Protein AF-A0A2P8K708-F1 (afdb_monomer_lite)

pLDDT: mean 80.48, std 19.43, range [39.84, 97.81]

Sequence (116 aa):
MQPTKPRRRNRMRGKHAPENQLKAPRPARTRAKRPVPRAPSPYQGTPMEQLRQWFGSKGWKPYAFQEEAWAAYARGDSGLIHVPTGAGKTYAAYIGPLANAAQRNEKGLQVLYLTP

Foldseek 3Di:
DDDDDDDDDDDDDDDPDPPPPPPDPDPDPDPPPDPDPDDDQPFDDDLLRSLQVVLVVVVHGDDPLLSVLLVCVVVVHDDDDDDDPPNPVVSSPPVSQVSVCVVVPDDDDRDDDDDD

Radius of gyration: 33.26 Å; chains: 1; bounding box: 70×44×91 Å

Secondary structure (DSSP, 8-state):
-----------------------PPPPP---PPPPPPPPPPSS-SSHHHHHHHHHHHTT----HHHHHHHHHHHHT--------TTS-HHHHHHHHHHHHHHHH---S--------

Structure (mmCIF, N/CA/C/O backbone):
data_AF-A0A2P8K708-F1
#
_entry.id   AF-A0A2P8K708-F1
#
loop_
_atom_site.group_PDB
_atom_site.id
_atom_site.type_symbol
_atom_site.label_atom_id
_atom_site.label_alt_id
_atom_site.label_comp_id
_atom_site.label_asym_id
_atom_site.l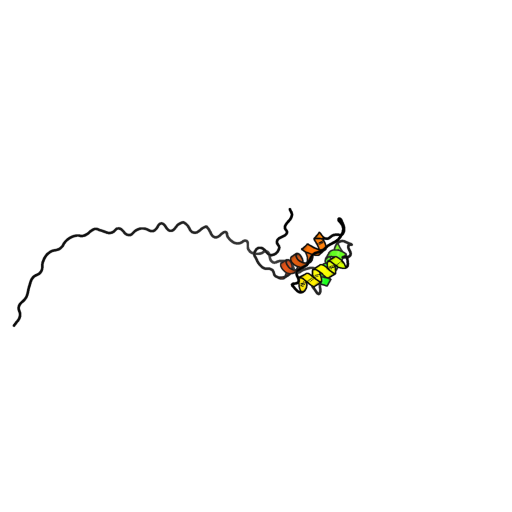abel_entity_id
_atom_site.label_seq_id
_atom_site.pdbx_PDB_ins_code
_atom_site.Cartn_x
_atom_site.Cartn_y
_atom_site.Cartn_z
_atom_site.occupancy
_atom_site.B_iso_or_equiv
_atom_site.auth_seq_id
_atom_site.auth_comp_id
_atom_site.auth_asym_id
_atom_site.auth_atom_id
_atom_site.pdbx_PDB_model_num
ATOM 1 N N . MET A 1 1 ? -58.233 -29.141 77.169 1.00 39.84 1 MET A N 1
ATOM 2 C CA . MET A 1 1 ? -57.104 -29.333 78.108 1.00 39.84 1 MET A CA 1
ATOM 3 C C . MET A 1 1 ? -55.812 -28.919 77.419 1.00 39.84 1 MET A C 1
ATOM 5 O O . MET A 1 1 ? -55.493 -29.490 76.389 1.00 39.84 1 MET A O 1
ATOM 9 N N . GLN A 1 2 ? -55.124 -27.897 77.937 1.00 49.78 2 GLN A N 1
ATOM 10 C CA . GLN A 1 2 ? -53.723 -27.599 77.592 1.00 49.78 2 GLN A CA 1
ATOM 11 C C . GLN A 1 2 ? -52.793 -28.410 78.512 1.00 49.78 2 GLN A C 1
ATOM 13 O O . GLN A 1 2 ? -53.236 -28.850 79.575 1.00 49.78 2 GLN A O 1
ATOM 18 N N . PRO A 1 3 ? -51.499 -28.514 78.178 1.00 51.19 3 PRO A N 1
ATOM 19 C CA . PRO A 1 3 ? -50.553 -27.774 79.010 1.00 51.19 3 PRO A CA 1
ATOM 20 C C . PRO A 1 3 ? -49.513 -26.976 78.209 1.00 51.19 3 PRO A C 1
ATOM 22 O O . PRO A 1 3 ? -49.169 -27.281 77.073 1.00 51.19 3 PRO A O 1
ATOM 25 N N . THR A 1 4 ? -49.039 -25.90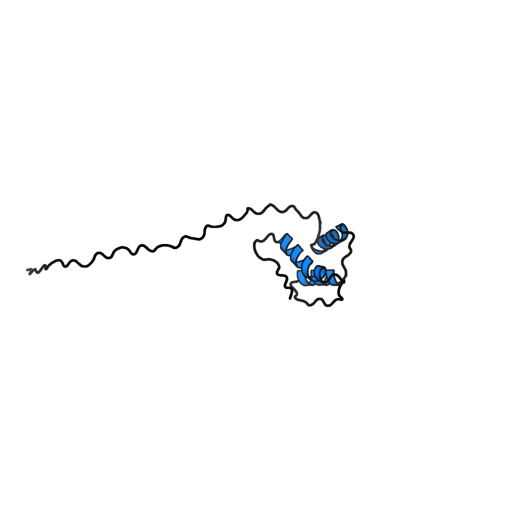9 78.850 1.00 50.19 4 THR A N 1
ATOM 26 C CA . THR A 1 4 ? -48.111 -24.890 78.347 1.00 50.19 4 THR A CA 1
ATOM 27 C C . THR A 1 4 ? -46.702 -25.050 78.939 1.00 50.19 4 THR A C 1
ATOM 29 O O . THR A 1 4 ? -46.551 -25.663 79.993 1.00 50.19 4 THR A O 1
ATOM 32 N N . LYS A 1 5 ? -45.742 -24.326 78.320 1.00 41.97 5 LYS A N 1
ATOM 33 C CA . LYS A 1 5 ? -44.416 -23.838 78.804 1.00 41.97 5 LYS A CA 1
ATOM 34 C C . LYS A 1 5 ? -43.190 -24.744 78.538 1.00 41.97 5 LYS A C 1
ATOM 36 O O . LYS A 1 5 ? -43.359 -25.951 78.473 1.00 41.97 5 LYS A O 1
ATOM 41 N N . PRO A 1 6 ? -41.952 -24.188 78.406 1.00 51.59 6 PRO A N 1
ATOM 42 C CA . PRO A 1 6 ? -41.501 -22.872 78.885 1.00 51.59 6 PRO A CA 1
ATOM 43 C C . PRO A 1 6 ? -40.765 -21.956 77.883 1.00 51.59 6 PRO A C 1
ATOM 45 O O . PRO A 1 6 ? -40.135 -22.364 76.916 1.00 51.59 6 PRO A O 1
ATOM 48 N N . ARG A 1 7 ? -40.794 -20.663 78.223 1.00 53.44 7 ARG A N 1
ATOM 49 C CA . ARG A 1 7 ? -40.010 -19.555 77.662 1.00 53.44 7 ARG A CA 1
ATOM 50 C C . ARG A 1 7 ? -38.645 -19.512 78.369 1.00 53.44 7 ARG A C 1
ATOM 52 O O . ARG A 1 7 ? -38.619 -19.398 79.594 1.00 53.44 7 ARG A O 1
ATOM 59 N N . ARG A 1 8 ? -37.516 -19.531 77.645 1.00 48.81 8 ARG A N 1
ATOM 60 C CA . ARG A 1 8 ? -36.190 -19.195 78.210 1.00 48.81 8 ARG A CA 1
ATOM 61 C C . ARG A 1 8 ? -35.341 -18.318 77.278 1.00 48.81 8 ARG A C 1
ATOM 63 O O . ARG A 1 8 ? -34.961 -18.721 76.192 1.00 48.81 8 ARG A O 1
ATOM 70 N N . ARG A 1 9 ? -35.064 -17.123 77.814 1.00 47.59 9 ARG A N 1
ATOM 71 C CA . ARG A 1 9 ? -33.870 -16.258 77.737 1.00 47.59 9 ARG A CA 1
ATOM 72 C C . ARG A 1 9 ? -33.087 -16.107 76.423 1.00 47.59 9 ARG A C 1
ATOM 74 O O . ARG A 1 9 ? -32.310 -16.958 76.017 1.00 47.59 9 ARG A O 1
ATOM 81 N N . ASN A 1 10 ? -33.189 -14.873 75.936 1.00 41.47 10 ASN A N 1
ATOM 82 C CA . ASN A 1 10 ? -32.166 -14.015 75.339 1.00 41.47 10 ASN A CA 1
ATOM 83 C C . ASN A 1 10 ? -30.702 -14.493 75.488 1.00 41.47 10 ASN A C 1
ATOM 85 O O . ASN A 1 10 ? -30.202 -14.626 76.608 1.00 41.47 10 ASN A O 1
ATOM 89 N N . ARG A 1 11 ? -29.985 -14.618 74.364 1.00 47.78 11 ARG A N 1
ATOM 90 C CA . ARG A 1 11 ? -28.518 -14.566 74.319 1.00 47.78 11 ARG A CA 1
ATOM 91 C C . ARG A 1 11 ? -28.107 -13.667 73.157 1.00 47.78 11 ARG A C 1
ATOM 93 O O . ARG A 1 11 ? -28.257 -14.025 71.995 1.00 47.78 11 ARG A O 1
ATOM 100 N N . MET A 1 12 ? -27.619 -12.483 73.515 1.00 44.66 12 MET A N 1
ATOM 101 C CA . MET A 1 12 ? -26.941 -11.552 72.621 1.00 44.66 12 MET A CA 1
ATOM 102 C C . MET A 1 12 ? -25.870 -12.294 71.819 1.00 44.66 12 MET A C 1
ATOM 104 O O . MET A 1 12 ? -24.979 -12.912 72.406 1.00 44.66 12 MET A O 1
ATOM 108 N N . ARG A 1 13 ? -25.941 -12.222 70.489 1.00 47.38 13 ARG A N 1
ATOM 109 C CA . ARG A 1 13 ? -24.851 -12.628 69.603 1.00 47.38 13 ARG A CA 1
ATOM 110 C C . ARG A 1 13 ? -24.574 -11.486 68.634 1.00 47.38 13 ARG A C 1
ATOM 112 O O . ARG A 1 13 ? -25.481 -11.010 67.967 1.00 47.38 13 ARG A O 1
ATOM 119 N N . GLY A 1 14 ? -23.321 -11.041 68.693 1.00 43.28 14 GLY A N 1
ATOM 120 C CA . GLY A 1 14 ? -22.587 -10.127 67.820 1.00 43.28 14 GLY A CA 1
ATOM 121 C C . GLY A 1 14 ? -23.359 -9.343 66.765 1.00 43.28 14 GLY A C 1
ATOM 122 O O . GLY A 1 14 ? -23.876 -9.901 65.804 1.00 43.28 14 GLY A O 1
ATOM 123 N N . LYS A 1 15 ? -23.280 -8.018 66.893 1.00 48.59 15 LYS A N 1
ATOM 124 C CA . LYS A 1 15 ? -23.382 -7.073 65.782 1.00 48.59 15 LYS A CA 1
ATOM 125 C C . LYS A 1 15 ? -22.387 -7.500 64.689 1.00 48.59 15 LYS A C 1
ATOM 127 O O . LYS A 1 15 ? -21.199 -7.217 64.810 1.00 48.59 15 LYS A O 1
ATOM 132 N N . HIS A 1 16 ? -22.848 -8.189 63.649 1.00 41.62 16 HIS A N 1
ATOM 133 C CA . HIS A 1 16 ? -22.097 -8.258 62.401 1.00 41.62 16 HIS A CA 1
ATOM 134 C C . HIS A 1 16 ? -22.269 -6.906 61.709 1.00 41.62 16 HIS A C 1
ATOM 136 O O . HIS A 1 16 ? -23.360 -6.551 61.266 1.00 41.62 16 HIS A O 1
ATOM 142 N N . ALA A 1 17 ? -21.197 -6.115 61.730 1.00 51.06 17 ALA A N 1
ATOM 143 C CA . ALA A 1 17 ? -21.086 -4.881 60.970 1.00 51.06 17 ALA A CA 1
ATOM 144 C C . ALA A 1 17 ? -21.302 -5.179 59.475 1.00 51.06 17 ALA A C 1
ATOM 146 O O . ALA A 1 17 ? -20.828 -6.216 59.005 1.00 51.06 17 ALA A O 1
ATOM 147 N N . PRO A 1 18 ? -21.989 -4.311 58.714 1.00 48.03 18 PRO A N 1
ATOM 148 C CA . PRO A 1 18 ? -22.030 -4.462 57.272 1.00 48.03 18 PRO A CA 1
ATOM 149 C C . PRO A 1 18 ? -20.620 -4.213 56.733 1.00 48.03 18 PRO A C 1
ATOM 151 O O . PRO A 1 18 ? -20.050 -3.133 56.894 1.00 48.03 18 PRO A O 1
ATOM 154 N N . GLU A 1 19 ? -20.059 -5.251 56.127 1.00 50.09 19 GLU A N 1
ATOM 155 C CA . GLU A 1 19 ? -18.844 -5.216 55.330 1.00 50.09 19 GLU A CA 1
ATOM 156 C C . GLU A 1 19 ? -19.059 -4.222 54.184 1.00 50.09 19 GLU A C 1
ATOM 158 O O . GLU A 1 19 ? -19.688 -4.514 53.165 1.00 50.09 19 GLU A O 1
ATOM 163 N N . ASN A 1 20 ? -18.616 -2.985 54.405 1.00 46.56 20 ASN A N 1
ATOM 164 C CA . ASN A 1 20 ? -18.675 -1.922 53.421 1.00 46.56 20 ASN A CA 1
ATOM 165 C C . ASN A 1 20 ? -17.644 -2.251 52.337 1.00 46.56 20 ASN A C 1
ATOM 167 O O . ASN A 1 20 ? -16.480 -1.862 52.431 1.00 46.56 20 ASN A O 1
ATOM 171 N N . GLN A 1 21 ? -18.070 -3.034 51.343 1.00 54.91 21 GLN A N 1
ATOM 172 C CA . GLN A 1 21 ? -17.330 -3.279 50.112 1.00 54.91 21 GLN A CA 1
ATOM 173 C C . GLN A 1 21 ? -16.924 -1.928 49.520 1.00 54.91 21 GLN A C 1
ATOM 175 O O . GLN A 1 21 ? -17.730 -1.235 48.894 1.00 54.91 21 GLN A O 1
ATOM 180 N N . LEU A 1 22 ? -15.656 -1.564 49.707 1.00 57.19 22 LEU A N 1
ATOM 181 C CA . LEU A 1 22 ? -14.984 -0.528 48.942 1.00 57.19 22 LEU A CA 1
ATOM 182 C C . LEU A 1 22 ? -15.038 -0.946 47.470 1.00 57.19 22 LEU A C 1
ATOM 184 O O . LEU A 1 22 ? -14.179 -1.671 46.972 1.00 57.19 22 LEU A O 1
ATOM 188 N N . LYS A 1 23 ? -16.086 -0.513 46.764 1.00 59.16 23 LYS A N 1
ATOM 189 C CA . LYS A 1 23 ? -16.119 -0.563 45.307 1.00 59.16 23 LYS A CA 1
ATOM 190 C C . LYS A 1 23 ? -14.954 0.288 44.827 1.00 59.16 23 LYS A C 1
ATOM 192 O O . LYS A 1 23 ? -14.973 1.506 44.997 1.00 59.16 23 LYS A O 1
ATOM 197 N N . ALA A 1 24 ? -13.947 -0.367 44.254 1.00 58.94 24 ALA A N 1
ATOM 198 C CA . ALA A 1 24 ? -12.860 0.306 43.563 1.00 58.94 24 ALA A CA 1
ATOM 199 C C . ALA A 1 24 ? -13.449 1.381 42.627 1.00 58.94 24 ALA A C 1
ATOM 201 O O . ALA A 1 24 ? -14.466 1.115 41.966 1.00 58.94 24 ALA A O 1
ATOM 202 N N . PRO A 1 25 ? -12.875 2.596 42.582 1.00 56.72 25 PRO A N 1
ATOM 203 C CA . PRO A 1 25 ? -13.389 3.651 41.727 1.00 56.72 25 PRO A CA 1
ATOM 204 C C . PRO A 1 25 ? -13.403 3.145 40.284 1.00 56.72 25 PRO A C 1
ATOM 206 O O . PRO A 1 25 ? -12.375 2.744 39.737 1.00 56.72 25 PRO A O 1
ATOM 209 N N . ARG A 1 26 ? -14.595 3.123 39.673 1.00 58.81 26 ARG A N 1
ATOM 210 C CA . ARG A 1 26 ? -14.743 2.846 38.240 1.00 58.81 26 ARG A CA 1
ATOM 211 C C . ARG A 1 26 ? -13.807 3.801 37.493 1.00 58.81 26 ARG A C 1
ATOM 213 O O . ARG A 1 26 ? -13.891 5.003 37.761 1.00 58.81 26 ARG A O 1
ATOM 220 N N . PRO A 1 27 ? -12.950 3.319 36.574 1.00 59.50 27 PRO A N 1
ATOM 221 C CA . PRO A 1 27 ? -12.085 4.211 35.821 1.00 59.50 27 PRO A CA 1
ATOM 222 C C . PRO A 1 27 ? -12.961 5.252 35.129 1.00 59.50 27 PRO A C 1
ATOM 224 O O . PRO A 1 27 ? -13.976 4.914 34.510 1.00 59.50 27 PRO A O 1
ATOM 227 N N . ALA A 1 28 ? -12.602 6.523 35.306 1.00 60.38 28 ALA A N 1
ATOM 228 C CA . ALA A 1 28 ? -13.301 7.638 34.698 1.00 60.38 28 ALA A CA 1
ATOM 229 C C . ALA A 1 28 ? -13.418 7.364 33.197 1.00 60.38 28 ALA A C 1
ATOM 231 O O . ALA A 1 28 ? -12.416 7.235 32.493 1.00 60.38 28 ALA A O 1
ATOM 232 N N . ARG A 1 29 ? -14.658 7.220 32.720 1.00 63.12 29 ARG A N 1
ATOM 233 C CA . ARG A 1 29 ? -14.970 7.001 31.309 1.00 63.12 29 ARG A CA 1
ATOM 234 C C . ARG A 1 29 ? -14.392 8.195 30.553 1.00 63.12 29 ARG A C 1
ATOM 236 O O . ARG A 1 29 ? -14.947 9.291 30.622 1.00 63.12 29 ARG A O 1
ATOM 243 N N . THR A 1 30 ? -13.254 8.009 29.889 1.00 63.50 30 THR A N 1
ATOM 244 C CA . THR A 1 30 ? -12.636 9.057 29.080 1.00 63.50 30 THR A CA 1
ATOM 245 C C . THR A 1 30 ? -13.693 9.485 28.075 1.00 63.50 30 THR A C 1
ATOM 247 O O . THR A 1 30 ? -14.224 8.652 27.338 1.00 63.50 30 THR A O 1
ATOM 250 N N . ARG A 1 31 ? -14.089 10.759 28.109 1.00 63.59 31 ARG A N 1
ATOM 251 C CA . ARG A 1 31 ? -15.106 11.308 27.212 1.00 63.59 31 ARG A CA 1
ATOM 252 C C . ARG A 1 31 ? -14.629 11.047 25.785 1.00 63.59 31 ARG A C 1
ATOM 254 O O . ARG A 1 31 ? -13.695 11.700 25.326 1.00 63.59 31 ARG A O 1
ATOM 261 N N . ALA A 1 32 ? -15.214 10.047 25.122 1.00 64.88 32 ALA A N 1
ATOM 262 C CA . ALA A 1 32 ? -14.851 9.691 23.760 1.00 64.88 32 ALA A CA 1
ATOM 263 C C . ALA A 1 32 ? -14.962 10.962 22.915 1.00 64.88 32 ALA A C 1
ATOM 265 O O . ALA A 1 32 ? -16.033 11.576 22.872 1.00 64.88 32 ALA A O 1
ATOM 266 N N . LYS A 1 33 ? -13.850 11.396 22.305 1.00 65.06 33 LYS A N 1
ATOM 267 C CA . LYS A 1 33 ? -13.865 12.539 21.389 1.00 65.06 33 LYS A CA 1
ATOM 268 C C . LYS A 1 33 ? -14.975 12.286 20.369 1.00 65.06 33 LYS A C 1
ATOM 270 O O . LYS A 1 33 ? -15.044 11.205 19.780 1.00 65.06 33 LYS A O 1
ATOM 275 N N . ARG A 1 34 ? -15.890 13.250 20.233 1.00 58.03 34 ARG A N 1
ATOM 276 C CA . ARG A 1 34 ? -16.985 13.173 19.262 1.00 58.03 34 ARG A CA 1
ATOM 277 C C . ARG A 1 34 ? -16.323 12.998 17.889 1.00 58.03 34 ARG A C 1
ATOM 279 O O . ARG A 1 34 ? -15.432 13.794 17.590 1.00 58.03 34 ARG A O 1
ATOM 286 N N . PRO A 1 35 ? -16.649 11.945 17.118 1.00 64.38 35 PRO A N 1
ATOM 287 C CA . PRO A 1 35 ? -16.007 11.738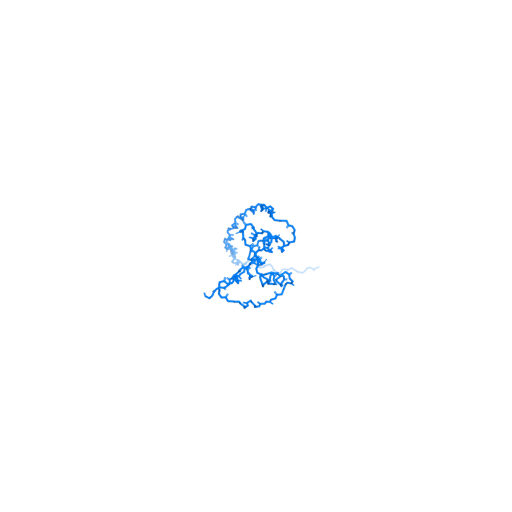 15.830 1.00 64.38 35 PRO A CA 1
ATOM 288 C C . PRO A 1 35 ? -16.255 12.984 14.984 1.00 64.38 35 PRO A C 1
ATOM 290 O O . PRO A 1 35 ? -17.395 13.438 14.868 1.00 64.38 35 PRO A O 1
ATOM 293 N N . VAL A 1 36 ? -15.175 13.585 14.484 1.00 62.69 36 VAL A N 1
ATOM 294 C CA . VAL A 1 36 ? -15.281 14.684 13.525 1.00 62.69 36 VAL A CA 1
ATOM 295 C C . VAL A 1 36 ? -15.978 14.094 12.298 1.00 62.69 36 VAL A C 1
ATOM 297 O O . VAL A 1 36 ? -15.512 13.057 11.818 1.00 62.69 36 VAL A O 1
ATOM 300 N N . PRO A 1 37 ? -17.094 14.675 11.820 1.00 65.62 37 PRO A N 1
ATOM 301 C CA . PRO A 1 37 ? -17.725 14.220 10.591 1.00 65.62 37 PRO A CA 1
ATOM 302 C C . PRO A 1 37 ? -16.673 14.216 9.485 1.00 65.62 37 PRO A C 1
ATOM 304 O O . PRO A 1 37 ? -16.071 15.252 9.196 1.00 65.62 37 PRO A O 1
ATOM 307 N N . ARG A 1 38 ? -16.384 13.040 8.923 1.00 70.12 38 ARG A N 1
ATOM 308 C CA . ARG A 1 38 ? -15.420 12.939 7.831 1.00 70.12 38 ARG A CA 1
ATOM 309 C C . ARG A 1 38 ? -16.075 13.534 6.591 1.00 70.12 38 ARG A C 1
ATOM 311 O O . ARG A 1 38 ? -17.189 13.147 6.247 1.00 70.12 38 ARG A O 1
ATOM 318 N N . ALA A 1 39 ? -15.400 14.492 5.961 1.00 74.56 39 ALA A N 1
ATOM 319 C CA . ALA A 1 39 ? -15.841 15.025 4.682 1.00 74.56 39 ALA A CA 1
ATOM 320 C C . ALA A 1 39 ? -15.936 13.881 3.653 1.00 74.56 39 ALA A C 1
ATOM 322 O O . ALA A 1 39 ? -15.150 12.928 3.741 1.00 74.56 39 ALA A O 1
ATOM 323 N N . PRO A 1 40 ? -16.883 13.951 2.702 1.00 79.44 40 PRO A N 1
ATOM 324 C CA . PRO A 1 40 ? -16.956 12.973 1.626 1.00 79.44 40 PRO A CA 1
ATOM 325 C C . PRO A 1 40 ? -15.629 12.925 0.863 1.00 79.44 40 PRO A C 1
ATOM 327 O O . PRO A 1 40 ? -14.932 13.936 0.739 1.00 79.44 40 PRO A O 1
ATOM 330 N N . SER A 1 41 ? -15.275 11.739 0.362 1.00 84.75 41 SER A N 1
ATOM 331 C CA . SER A 1 41 ? -14.122 11.601 -0.527 1.00 84.75 41 SER A CA 1
ATOM 332 C C . SER A 1 41 ? -14.311 12.530 -1.733 1.00 84.75 41 SER A C 1
ATOM 334 O O . SER A 1 41 ? -15.390 12.515 -2.329 1.00 84.75 41 SER A O 1
ATOM 336 N N . PRO A 1 42 ? -13.296 13.322 -2.125 1.00 90.44 42 PRO A N 1
ATOM 337 C CA . PRO A 1 42 ? -13.368 14.110 -3.353 1.00 90.44 42 PRO A CA 1
ATOM 338 C C . PRO A 1 42 ? -13.305 13.226 -4.610 1.00 90.44 42 PRO A C 1
ATOM 340 O O . PRO A 1 42 ? -13.561 13.708 -5.709 1.00 90.44 42 PRO A O 1
ATOM 343 N N . TYR A 1 43 ? -12.958 11.944 -4.454 1.00 92.94 43 TYR A N 1
ATOM 344 C CA . TYR A 1 43 ? -12.852 10.971 -5.534 1.00 92.94 43 TYR A CA 1
ATOM 345 C C . TYR A 1 43 ? -14.142 10.167 -5.672 1.00 92.94 43 TYR A C 1
ATOM 347 O O . TYR A 1 43 ? -14.717 9.731 -4.673 1.00 92.94 43 TYR A O 1
ATOM 355 N N . GLN A 1 44 ? -14.560 9.940 -6.914 1.00 90.81 44 GLN A N 1
ATOM 356 C CA . GLN A 1 44 ? -15.844 9.318 -7.252 1.00 90.81 44 GLN A CA 1
ATOM 357 C C . GLN A 1 44 ? -15.668 7.890 -7.786 1.00 90.81 44 GLN A C 1
ATOM 359 O O . GLN A 1 44 ? -14.583 7.518 -8.226 1.00 90.81 44 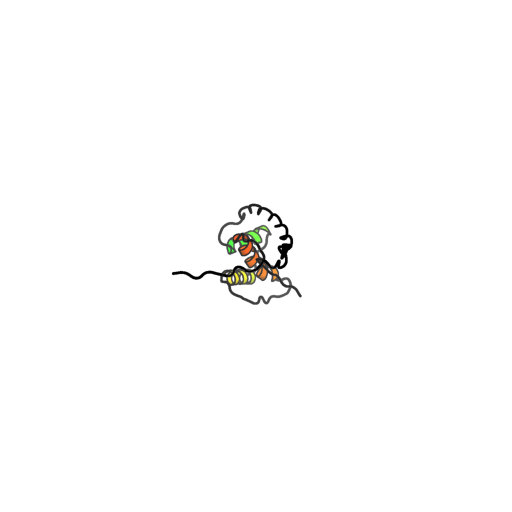GLN A O 1
ATOM 364 N N . GLY A 1 45 ? -16.745 7.103 -7.786 1.00 91.50 45 GLY A N 1
ATOM 365 C CA . GLY A 1 45 ? -16.764 5.748 -8.351 1.00 91.50 45 GLY A CA 1
ATOM 366 C C . GLY A 1 45 ? -16.400 4.643 -7.357 1.00 91.50 45 GLY A C 1
ATOM 367 O O . GLY A 1 45 ? -16.442 4.833 -6.138 1.00 91.50 45 GLY A O 1
ATOM 368 N N . THR A 1 46 ? -16.073 3.469 -7.893 1.00 91.12 46 THR A N 1
ATOM 369 C CA . THR A 1 46 ? -15.638 2.276 -7.155 1.00 91.12 46 THR A CA 1
ATOM 370 C C . THR A 1 46 ? -14.375 2.553 -6.328 1.00 91.12 46 THR A C 1
ATOM 372 O O . THR A 1 46 ? -13.601 3.454 -6.660 1.00 91.12 46 THR A O 1
ATOM 375 N N . PRO A 1 47 ? -14.085 1.758 -5.278 1.00 89.69 47 PRO A N 1
ATOM 376 C CA . PRO A 1 47 ? -12.858 1.926 -4.496 1.00 89.69 47 PRO A CA 1
ATOM 377 C C . PRO A 1 47 ? -11.588 1.945 -5.361 1.00 89.69 47 PRO A C 1
ATOM 379 O O . PRO A 1 47 ? -10.712 2.779 -5.151 1.00 89.69 47 PRO A O 1
ATOM 382 N N . MET A 1 48 ? -11.515 1.089 -6.384 1.00 93.38 48 MET A N 1
ATOM 383 C CA . MET A 1 48 ? -10.388 1.055 -7.323 1.00 93.38 48 MET A CA 1
ATOM 384 C C . MET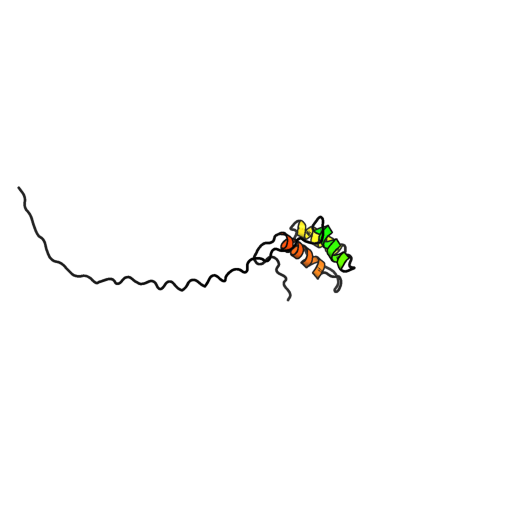 A 1 48 ? -10.256 2.342 -8.143 1.00 93.38 48 MET A C 1
ATOM 386 O O . MET A 1 48 ? -9.148 2.843 -8.329 1.00 93.38 48 MET A O 1
ATOM 390 N N . GLU A 1 49 ? -11.365 2.913 -8.614 1.00 94.81 49 GLU A N 1
ATOM 391 C CA . GLU A 1 49 ? -11.354 4.189 -9.340 1.00 94.81 49 GLU A CA 1
ATOM 392 C C . GLU A 1 49 ? -10.937 5.350 -8.439 1.00 94.81 49 GLU A C 1
ATOM 394 O O . GLU A 1 49 ? -10.154 6.198 -8.864 1.00 94.81 49 GLU A O 1
ATOM 399 N N . GLN A 1 50 ? -11.386 5.359 -7.183 1.00 93.69 50 GLN A N 1
ATOM 400 C CA . GLN A 1 50 ? -10.973 6.367 -6.207 1.00 93.69 50 GLN A CA 1
ATOM 401 C C . GLN A 1 50 ? -9.468 6.298 -5.929 1.00 93.69 50 GLN A C 1
ATOM 403 O O . GLN A 1 50 ? -8.801 7.331 -5.878 1.00 93.69 50 GLN A O 1
ATOM 408 N N . LEU A 1 51 ? -8.909 5.088 -5.807 1.00 94.44 51 LEU A N 1
ATOM 409 C CA . LEU A 1 51 ? -7.466 4.897 -5.665 1.00 94.44 51 LEU A CA 1
ATOM 410 C C . LEU A 1 51 ? -6.705 5.401 -6.892 1.00 94.44 51 LEU A C 1
ATOM 412 O O . LEU A 1 51 ? -5.746 6.158 -6.743 1.00 94.44 51 LEU A O 1
ATOM 416 N N . ARG A 1 52 ? -7.159 5.057 -8.101 1.00 96.19 52 ARG A N 1
ATOM 417 C CA . ARG A 1 52 ? -6.573 5.561 -9.354 1.00 96.19 52 ARG A CA 1
ATOM 418 C C . ARG A 1 52 ? -6.608 7.087 -9.428 1.00 96.19 52 ARG A C 1
ATOM 420 O O . ARG A 1 52 ? -5.606 7.693 -9.795 1.00 96.19 52 ARG A O 1
ATOM 427 N N . GLN A 1 53 ? -7.717 7.715 -9.039 1.00 96.38 53 GLN A N 1
ATOM 428 C CA . GLN A 1 53 ? -7.839 9.175 -9.006 1.00 96.38 53 GLN A CA 1
ATOM 429 C C . GLN A 1 53 ? -6.916 9.808 -7.959 1.00 96.38 53 GLN A C 1
ATOM 431 O O . GLN A 1 53 ? -6.298 10.835 -8.235 1.00 96.38 53 GLN A O 1
ATOM 436 N N . TRP A 1 54 ? -6.763 9.194 -6.782 1.00 94.81 54 TRP A N 1
ATOM 437 C CA . TRP A 1 54 ? -5.820 9.671 -5.770 1.00 94.81 54 TRP A CA 1
ATOM 438 C C . TRP A 1 54 ? -4.373 9.595 -6.269 1.00 94.81 54 TRP A C 1
ATOM 440 O O . TRP A 1 54 ? -3.652 10.588 -6.168 1.00 94.81 54 TRP A O 1
ATOM 450 N N . PHE A 1 55 ? -3.970 8.482 -6.889 1.00 96.44 55 PHE A N 1
ATOM 451 C CA . PHE A 1 55 ? -2.670 8.363 -7.563 1.00 96.44 55 PHE A CA 1
ATOM 452 C C . PHE A 1 55 ? -2.500 9.438 -8.645 1.00 96.44 55 PHE A C 1
ATOM 454 O O . PHE A 1 55 ? -1.507 10.167 -8.638 1.00 96.44 55 PHE A O 1
ATOM 461 N N . GLY A 1 56 ? -3.504 9.612 -9.508 1.00 97.50 56 GLY A N 1
ATOM 462 C CA . GLY A 1 56 ? -3.508 10.636 -10.553 1.00 97.50 56 GLY A CA 1
ATOM 463 C C . GLY A 1 56 ? -3.368 12.055 -9.998 1.00 97.50 56 GLY A C 1
ATOM 464 O O . GLY A 1 56 ? -2.613 12.854 -10.544 1.00 97.50 56 GLY A O 1
ATOM 465 N N . SER A 1 57 ? -3.989 12.353 -8.852 1.00 96.50 57 SER A N 1
ATOM 466 C CA . SER A 1 57 ? -3.858 13.654 -8.176 1.00 96.50 57 SER A CA 1
ATOM 467 C C . SER A 1 57 ? -2.439 13.950 -7.666 1.00 96.50 57 SER A C 1
ATOM 469 O O . SER A 1 57 ? -2.114 15.096 -7.362 1.00 96.50 57 SER A O 1
ATOM 471 N N . LYS A 1 58 ? -1.582 12.925 -7.581 1.00 95.25 58 LYS A N 1
ATOM 472 C CA . LYS A 1 58 ? -0.150 13.031 -7.268 1.00 95.25 58 LYS A CA 1
ATOM 473 C C . LYS A 1 58 ? 0.742 13.024 -8.515 1.00 95.25 58 LYS A C 1
ATOM 475 O O . LYS A 1 58 ? 1.960 13.065 -8.378 1.00 95.25 58 LYS A O 1
ATOM 480 N N . GLY A 1 59 ? 0.157 12.959 -9.713 1.00 97.56 59 GLY A N 1
ATOM 481 C CA . GLY A 1 59 ? 0.887 12.746 -10.963 1.00 97.56 59 GLY A CA 1
ATOM 482 C C . GLY A 1 59 ? 1.432 11.322 -11.101 1.00 97.56 59 GLY A C 1
ATOM 483 O O . GLY A 1 59 ? 2.382 11.097 -11.846 1.00 97.56 59 GLY A O 1
ATOM 484 N N . TRP A 1 60 ? 0.876 10.359 -10.361 1.00 96.56 60 TRP A N 1
ATOM 485 C CA . TRP A 1 60 ? 1.323 8.969 -10.359 1.00 96.56 60 TRP A CA 1
ATOM 486 C C . TRP A 1 60 ? 0.332 8.067 -11.085 1.00 96.56 60 TRP A C 1
ATOM 488 O O . TRP A 1 60 ? -0.874 8.310 -11.097 1.00 96.56 60 TRP A O 1
ATOM 498 N N . LYS A 1 61 ? 0.847 6.969 -11.639 1.00 96.06 61 LYS A N 1
ATOM 499 C CA . LYS A 1 61 ? 0.045 5.858 -12.147 1.00 96.06 61 LYS A CA 1
ATOM 500 C C . LYS A 1 61 ? 0.357 4.618 -11.310 1.00 96.06 61 LYS A C 1
ATOM 502 O O . LYS A 1 61 ? 1.540 4.337 -11.106 1.00 96.06 61 LYS A O 1
ATOM 507 N N . PRO A 1 62 ? -0.655 3.888 -10.818 1.00 96.69 62 PRO A N 1
ATOM 508 C CA . PRO A 1 62 ? -0.398 2.645 -10.115 1.00 96.69 62 PRO A CA 1
ATOM 509 C C . PRO A 1 62 ? 0.211 1.602 -11.057 1.00 96.69 62 PRO A C 1
ATOM 511 O O . PRO A 1 62 ? -0.117 1.538 -12.245 1.00 96.69 62 PRO A O 1
ATOM 514 N N . TYR A 1 63 ? 1.100 0.775 -10.518 1.00 97.19 63 TYR A N 1
ATOM 515 C CA . TYR A 1 63 ? 1.595 -0.406 -11.220 1.00 97.19 63 TYR A CA 1
ATOM 516 C C . TYR A 1 63 ? 0.534 -1.513 -11.226 1.00 97.19 63 TYR A C 1
ATOM 518 O O . TYR A 1 63 ? -0.271 -1.604 -10.301 1.00 97.19 63 TYR A O 1
ATOM 526 N N . ALA A 1 64 ? 0.584 -2.407 -12.219 1.00 97.12 64 ALA A N 1
ATOM 527 C CA . ALA A 1 64 ? -0.359 -3.525 -12.335 1.00 97.12 64 ALA A CA 1
ATOM 528 C C . ALA A 1 64 ? -0.421 -4.379 -11.054 1.00 97.12 64 ALA A C 1
ATOM 530 O O . ALA A 1 64 ? -1.499 -4.596 -10.510 1.00 97.12 64 ALA A O 1
ATOM 531 N N . PHE A 1 65 ? 0.736 -4.734 -10.483 1.00 97.31 65 PHE A N 1
ATOM 532 C CA . PHE A 1 65 ? 0.793 -5.532 -9.252 1.00 97.31 65 PHE A CA 1
ATOM 533 C C . PHE A 1 65 ? 0.161 -4.830 -8.033 1.00 97.31 65 PHE A C 1
ATOM 535 O O . PHE A 1 65 ? -0.277 -5.491 -7.093 1.00 97.31 65 PHE A O 1
ATOM 542 N N . GLN A 1 66 ? 0.131 -3.490 -8.013 1.00 97.81 66 GLN A N 1
ATOM 543 C CA . GLN A 1 66 ? -0.541 -2.739 -6.950 1.00 97.81 66 GLN A CA 1
ATOM 544 C C . GLN A 1 66 ? -2.055 -2.898 -7.085 1.00 97.81 66 GLN A C 1
ATOM 546 O O . GLN A 1 66 ? -2.726 -3.186 -6.099 1.00 97.81 66 GLN A O 1
ATOM 551 N N . GLU A 1 67 ? -2.576 -2.784 -8.307 1.00 97.38 67 GLU A N 1
ATOM 552 C CA . GLU A 1 67 ? -3.999 -2.984 -8.582 1.00 97.38 67 GLU A CA 1
ATOM 553 C C . GLU A 1 67 ? -4.444 -4.426 -8.317 1.00 97.38 67 GLU A C 1
ATOM 555 O O . GLU A 1 67 ? -5.505 -4.640 -7.732 1.00 97.38 67 GLU A O 1
ATOM 560 N N . GLU A 1 68 ? -3.617 -5.408 -8.676 1.00 97.50 68 GLU A N 1
ATOM 561 C CA . GLU A 1 68 ? -3.852 -6.823 -8.372 1.00 97.50 68 GLU A CA 1
ATOM 562 C C . GLU A 1 68 ? -3.933 -7.072 -6.863 1.00 97.50 68 GLU A C 1
ATOM 564 O O . GLU A 1 68 ? -4.862 -7.735 -6.397 1.00 97.50 68 GLU A O 1
ATOM 569 N N . ALA A 1 69 ? -3.011 -6.494 -6.085 1.00 97.81 69 ALA A N 1
ATOM 570 C CA . ALA A 1 69 ? -3.024 -6.601 -4.629 1.00 97.81 69 ALA A CA 1
ATOM 571 C C . ALA A 1 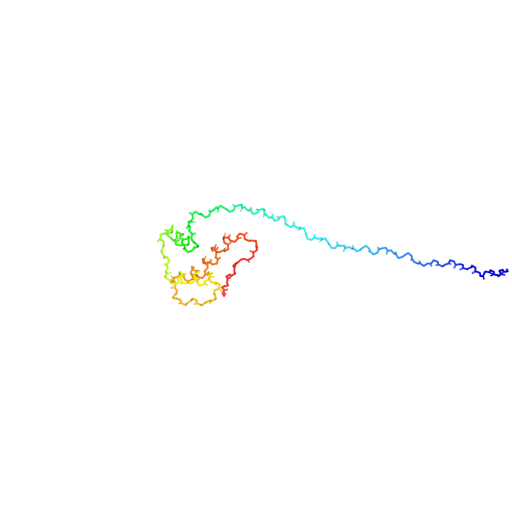69 ? -4.291 -5.982 -4.019 1.00 97.81 69 ALA A C 1
ATOM 573 O O . ALA A 1 69 ? -4.900 -6.568 -3.122 1.00 97.81 69 ALA A O 1
ATOM 574 N N . TRP A 1 70 ? -4.729 -4.822 -4.514 1.00 97.25 70 TRP A N 1
ATOM 575 C CA . TRP A 1 70 ? -5.953 -4.175 -4.035 1.00 97.25 70 TRP A CA 1
ATOM 576 C C . TRP A 1 70 ? -7.209 -4.959 -4.412 1.00 97.25 70 TRP A C 1
ATOM 578 O O . TRP A 1 70 ? -8.120 -5.079 -3.593 1.00 97.25 70 TRP A O 1
ATOM 588 N N . ALA A 1 71 ? -7.251 -5.533 -5.616 1.00 96.38 71 ALA A N 1
ATOM 589 C CA . ALA A 1 71 ? -8.343 -6.395 -6.047 1.00 96.38 71 ALA A CA 1
ATOM 590 C C . ALA A 1 71 ? -8.410 -7.685 -5.214 1.00 96.38 71 ALA A C 1
ATOM 592 O O . ALA A 1 71 ? -9.499 -8.088 -4.812 1.00 96.38 71 ALA A O 1
ATOM 593 N N . ALA A 1 72 ? -7.264 -8.307 -4.914 1.00 96.75 72 ALA A N 1
ATOM 594 C CA . ALA A 1 72 ? -7.183 -9.462 -4.019 1.00 96.75 72 ALA A CA 1
ATOM 595 C C . ALA A 1 72 ? -7.672 -9.121 -2.609 1.00 96.75 72 ALA A C 1
ATOM 597 O O . ALA A 1 72 ? -8.546 -9.799 -2.072 1.00 96.75 72 ALA A O 1
ATOM 598 N N . TYR A 1 73 ? -7.209 -7.999 -2.056 1.00 95.88 73 TYR A N 1
ATOM 599 C CA . TYR A 1 73 ? -7.690 -7.511 -0.768 1.00 95.88 73 TYR A CA 1
ATOM 600 C C . TYR A 1 73 ? -9.210 -7.275 -0.760 1.00 95.88 73 TYR A C 1
ATOM 602 O O . TYR A 1 73 ? -9.888 -7.663 0.188 1.00 95.88 73 TYR A O 1
ATOM 610 N N . ALA A 1 74 ? -9.767 -6.678 -1.820 1.00 93.88 74 ALA A N 1
ATOM 611 C CA . ALA A 1 74 ? -11.204 -6.420 -1.928 1.00 93.88 74 ALA A CA 1
ATOM 612 C C . ALA A 1 74 ? -12.052 -7.706 -1.950 1.00 93.88 74 ALA A C 1
ATOM 614 O O . ALA A 1 74 ? -13.205 -7.676 -1.522 1.00 93.88 74 ALA A O 1
ATOM 615 N N . ARG A 1 75 ? -11.485 -8.831 -2.405 1.00 95.81 75 ARG A N 1
ATOM 616 C CA . ARG A 1 75 ? -12.117 -10.160 -2.337 1.00 95.81 75 ARG A CA 1
ATOM 617 C C . ARG A 1 75 ? -11.970 -10.844 -0.973 1.00 95.81 75 ARG A C 1
ATOM 619 O O . ARG A 1 75 ? -12.613 -11.861 -0.743 1.00 95.81 75 ARG A O 1
ATOM 626 N N . GLY A 1 76 ? -11.174 -10.280 -0.063 1.00 95.69 76 GLY A N 1
ATOM 627 C CA . GLY A 1 76 ? -10.851 -10.890 1.229 1.00 95.69 76 GLY A CA 1
ATOM 628 C C . GLY A 1 76 ? -9.696 -11.892 1.167 1.00 95.69 76 GLY A C 1
ATOM 629 O O . GLY A 1 76 ? -9.494 -12.639 2.124 1.00 95.69 76 GLY A O 1
ATOM 630 N N . ASP A 1 77 ? -8.934 -11.906 0.070 1.00 97.12 77 ASP A N 1
ATOM 631 C CA . ASP A 1 77 ? -7.817 -12.829 -0.115 1.00 97.12 77 ASP A CA 1
ATOM 632 C C . ASP A 1 77 ? -6.604 -12.409 0.736 1.00 97.12 77 ASP A C 1
ATOM 634 O O . ASP A 1 77 ? -6.325 -11.225 0.944 1.00 97.12 77 ASP A O 1
ATOM 638 N N . SER A 1 78 ? -5.832 -13.400 1.183 1.00 96.00 78 SER A N 1
ATOM 639 C CA . SER A 1 78 ? -4.484 -13.202 1.736 1.00 96.00 78 SER A CA 1
ATOM 640 C C . SER A 1 78 ? -3.429 -13.445 0.656 1.00 96.00 78 SER A C 1
ATOM 642 O O . SER A 1 78 ? -3.650 -14.241 -0.254 1.00 96.00 78 SER A O 1
ATOM 644 N N . GLY A 1 79 ? -2.265 -12.794 0.747 1.00 94.12 79 GLY A N 1
ATOM 645 C CA . GLY A 1 79 ? -1.234 -12.943 -0.282 1.00 94.12 79 GLY A CA 1
ATOM 646 C C . GLY A 1 79 ? 0.146 -12.416 0.097 1.00 94.12 79 GLY A C 1
ATOM 647 O O . GLY A 1 79 ? 0.320 -11.715 1.094 1.00 94.12 79 GLY A O 1
ATOM 648 N N . LEU A 1 80 ? 1.126 -12.760 -0.742 1.00 96.44 80 LEU A N 1
ATOM 649 C CA . LEU A 1 80 ? 2.515 -12.317 -0.657 1.00 96.44 80 LEU A CA 1
ATOM 650 C C . LEU A 1 80 ? 2.850 -11.450 -1.872 1.00 96.44 80 LEU A C 1
ATOM 652 O O . LEU A 1 80 ? 2.733 -11.893 -3.011 1.00 96.44 80 LEU A O 1
ATOM 656 N N . ILE A 1 81 ? 3.320 -10.229 -1.627 1.00 96.69 81 ILE A N 1
ATOM 657 C CA . ILE A 1 81 ? 3.800 -9.331 -2.682 1.00 96.69 81 ILE A CA 1
ATOM 658 C C . ILE A 1 81 ? 5.319 -9.472 -2.776 1.00 96.69 81 ILE A C 1
ATOM 660 O O . ILE A 1 81 ? 6.046 -9.028 -1.884 1.00 96.69 81 ILE A O 1
ATOM 664 N N . HIS A 1 82 ? 5.799 -10.061 -3.870 1.00 96.56 82 HIS A N 1
ATOM 665 C CA . HIS A 1 82 ? 7.224 -10.173 -4.168 1.00 96.56 82 HIS A CA 1
ATOM 666 C C . HIS A 1 82 ? 7.603 -9.247 -5.326 1.00 96.56 82 HIS A C 1
ATOM 668 O O . HIS A 1 82 ? 7.294 -9.519 -6.481 1.00 96.56 82 HIS A O 1
ATOM 674 N N . VAL A 1 83 ? 8.264 -8.134 -5.005 1.00 96.12 83 VAL A N 1
ATOM 675 C CA . VAL A 1 83 ? 8.761 -7.152 -5.980 1.00 96.12 83 VAL A CA 1
ATOM 676 C C . VAL A 1 83 ? 10.091 -6.556 -5.499 1.00 96.12 83 VAL A C 1
ATOM 678 O O . VAL A 1 83 ? 10.348 -6.562 -4.287 1.00 96.12 83 VAL A O 1
ATOM 681 N N . PRO A 1 84 ? 10.924 -6.007 -6.405 1.00 95.88 84 PRO A N 1
ATOM 682 C CA . PRO A 1 84 ? 12.169 -5.339 -6.036 1.00 95.88 84 PRO A CA 1
ATOM 683 C C . PRO A 1 84 ? 11.973 -4.177 -5.053 1.00 95.88 84 PRO A C 1
ATOM 685 O O . PRO A 1 84 ? 10.887 -3.603 -4.904 1.00 95.88 84 PRO A O 1
ATOM 688 N N . THR A 1 85 ? 13.059 -3.786 -4.389 1.00 94.06 85 THR A N 1
ATOM 689 C CA . THR A 1 85 ? 13.099 -2.547 -3.605 1.00 94.06 85 THR A CA 1
ATOM 690 C C . THR A 1 85 ? 12.805 -1.339 -4.499 1.00 94.06 85 THR A C 1
ATOM 692 O O . THR A 1 85 ? 13.063 -1.346 -5.698 1.00 94.06 85 THR A O 1
ATOM 695 N N . GLY A 1 86 ? 12.180 -0.303 -3.933 1.00 92.50 86 GLY A N 1
ATOM 696 C CA . GLY A 1 86 ? 11.798 0.895 -4.691 1.00 92.50 86 GLY A CA 1
ATOM 697 C C . GLY A 1 86 ? 10.578 0.744 -5.613 1.00 92.50 86 GLY A C 1
ATOM 698 O O . GLY A 1 86 ? 10.027 1.756 -6.027 1.00 92.50 86 GLY A O 1
ATOM 699 N N . ALA A 1 87 ? 10.061 -0.468 -5.860 1.00 92.44 87 ALA A N 1
ATOM 700 C CA . ALA A 1 87 ? 8.903 -0.680 -6.744 1.00 92.44 87 ALA A CA 1
ATOM 701 C C . ALA A 1 87 ? 7.557 -0.188 -6.167 1.00 92.44 87 ALA A C 1
ATOM 703 O O . ALA A 1 87 ? 6.533 -0.226 -6.840 1.00 92.44 87 ALA A O 1
ATOM 704 N N . GLY A 1 88 ? 7.522 0.268 -4.910 1.00 94.69 88 GLY A N 1
ATOM 705 C CA . GLY A 1 88 ? 6.289 0.729 -4.265 1.00 94.69 88 GLY A CA 1
ATOM 706 C C . GLY A 1 88 ? 5.437 -0.394 -3.662 1.00 94.69 88 GLY A C 1
ATOM 707 O O . GLY A 1 88 ? 4.213 -0.278 -3.626 1.00 94.69 88 GLY A O 1
ATOM 708 N N . LYS A 1 89 ? 6.063 -1.467 -3.150 1.00 96.62 89 LYS A N 1
ATOM 709 C CA . LYS A 1 89 ? 5.379 -2.567 -2.433 1.00 96.62 89 LYS A CA 1
ATOM 710 C C . LYS A 1 89 ? 4.520 -2.101 -1.254 1.00 96.62 89 LYS A C 1
ATOM 712 O O . LYS A 1 89 ? 3.474 -2.681 -0.988 1.00 96.62 89 LYS A O 1
ATOM 717 N N . THR A 1 90 ? 4.931 -1.024 -0.582 1.00 95.25 90 THR A N 1
ATOM 718 C CA . THR A 1 90 ? 4.162 -0.413 0.511 1.00 95.25 90 THR A CA 1
ATOM 719 C C . THR A 1 90 ? 2.800 0.063 0.021 1.00 95.25 90 THR A C 1
ATOM 721 O O . THR A 1 90 ? 1.794 -0.184 0.677 1.00 95.25 90 THR A O 1
ATOM 724 N N . TYR A 1 91 ? 2.738 0.686 -1.158 1.00 96.50 91 TYR A N 1
ATOM 725 C CA . TYR A 1 91 ? 1.470 1.125 -1.732 1.00 96.50 91 TYR A CA 1
ATOM 726 C C . TYR A 1 91 ? 0.572 -0.050 -2.125 1.00 96.50 91 TYR A C 1
ATOM 728 O O . TYR A 1 91 ? -0.628 0.002 -1.861 1.00 96.50 91 TYR A O 1
ATOM 736 N N . ALA A 1 92 ? 1.143 -1.126 -2.675 1.00 96.88 92 ALA A N 1
ATOM 737 C CA . ALA A 1 92 ? 0.391 -2.350 -2.957 1.00 96.88 92 ALA A CA 1
ATOM 738 C C . ALA A 1 92 ? -0.248 -2.928 -1.683 1.00 96.88 92 ALA A C 1
ATOM 740 O O . ALA A 1 92 ? -1.450 -3.172 -1.656 1.00 96.88 92 ALA A O 1
ATOM 741 N N . ALA A 1 93 ? 0.534 -3.089 -0.613 1.00 95.56 93 ALA A N 1
ATOM 742 C CA . ALA A 1 93 ? 0.068 -3.741 0.610 1.00 95.56 93 ALA A CA 1
ATOM 743 C C . ALA A 1 93 ? -0.871 -2.869 1.462 1.00 95.56 93 ALA A C 1
ATOM 745 O O . ALA A 1 93 ? -1.774 -3.390 2.109 1.00 95.56 93 ALA A O 1
ATOM 746 N N . TYR A 1 94 ? -0.647 -1.552 1.510 1.00 95.06 94 TYR A N 1
ATOM 747 C CA . TYR A 1 94 ? -1.247 -0.702 2.543 1.00 95.06 94 TYR A CA 1
ATOM 748 C C . TYR A 1 94 ? -2.466 0.103 2.080 1.00 95.06 94 TYR A C 1
ATOM 750 O O . TYR A 1 94 ? -3.392 0.328 2.861 1.00 95.06 94 TYR A O 1
ATOM 758 N N . ILE A 1 95 ? -2.496 0.548 0.819 1.00 94.69 95 ILE A N 1
ATOM 759 C CA . ILE A 1 95 ? -3.511 1.513 0.372 1.00 94.69 95 ILE A CA 1
ATOM 760 C C . ILE A 1 95 ? -4.911 0.890 0.268 1.00 94.69 95 ILE A C 1
ATOM 762 O O . ILE A 1 95 ? -5.877 1.536 0.669 1.00 94.69 95 ILE A O 1
ATOM 766 N N . GLY A 1 96 ? -5.034 -0.354 -0.204 1.00 93.44 96 GLY A N 1
ATOM 767 C CA . GLY A 1 96 ? -6.317 -1.071 -0.239 1.00 93.44 96 GLY A CA 1
ATOM 768 C C . GLY A 1 96 ? -6.985 -1.159 1.146 1.00 93.44 96 GLY A C 1
ATOM 769 O O . GLY A 1 96 ? -8.108 -0.669 1.308 1.00 93.44 96 GLY A O 1
ATOM 770 N N . PRO A 1 97 ? -6.285 -1.685 2.174 1.00 94.06 97 PRO A N 1
ATOM 771 C CA . PRO A 1 97 ? -6.771 -1.675 3.552 1.00 94.06 97 PRO A CA 1
ATOM 772 C C . PRO A 1 97 ? -7.134 -0.288 4.081 1.00 94.06 97 PRO A C 1
ATOM 774 O O . PRO A 1 97 ? -8.184 -0.123 4.704 1.00 94.06 97 PRO A O 1
ATOM 777 N N . LEU A 1 98 ? -6.306 0.724 3.808 1.00 91.88 98 LEU A N 1
ATOM 778 C CA . LEU A 1 98 ? -6.559 2.089 4.264 1.00 91.88 98 LEU A CA 1
ATOM 779 C C . LEU A 1 98 ? -7.821 2.693 3.628 1.00 91.88 98 LEU A C 1
ATOM 781 O O . LEU A 1 98 ? -8.598 3.352 4.320 1.00 91.88 98 LEU A O 1
ATOM 785 N N . ALA A 1 99 ? -8.045 2.459 2.334 1.00 90.06 99 ALA A N 1
ATOM 786 C CA . ALA A 1 99 ? -9.238 2.925 1.632 1.00 90.06 99 ALA A CA 1
ATOM 787 C C . ALA A 1 99 ? -10.511 2.267 2.176 1.00 90.06 99 ALA A C 1
ATOM 789 O O . ALA A 1 99 ? -11.500 2.952 2.432 1.00 90.06 99 ALA A O 1
ATOM 790 N N . ASN A 1 100 ? -10.469 0.961 2.444 1.00 90.31 100 ASN A N 1
ATOM 791 C CA . ASN A 1 100 ? -11.580 0.247 3.071 1.00 90.31 100 ASN A CA 1
ATOM 792 C C . ASN A 1 100 ? -11.852 0.761 4.499 1.00 90.31 100 ASN A C 1
ATOM 794 O O . ASN A 1 100 ? -12.989 1.085 4.841 1.00 90.31 100 ASN A O 1
ATOM 798 N N . ALA A 1 101 ? -10.809 0.938 5.317 1.00 90.19 101 ALA A N 1
ATOM 799 C CA . ALA A 1 101 ? -10.933 1.516 6.657 1.00 90.19 101 ALA A CA 1
ATOM 800 C C . ALA A 1 101 ? -11.566 2.920 6.625 1.00 90.19 101 ALA A C 1
ATOM 802 O O . ALA A 1 101 ? -12.434 3.237 7.443 1.00 90.19 101 ALA A O 1
ATOM 803 N N . ALA A 1 102 ? -11.187 3.737 5.634 1.00 85.06 102 ALA A N 1
ATOM 804 C CA . ALA A 1 102 ? -11.746 5.066 5.421 1.00 85.06 102 ALA A CA 1
ATOM 805 C C . ALA A 1 102 ? -13.241 5.058 5.060 1.00 85.06 102 ALA A C 1
ATOM 807 O O . ALA A 1 102 ? -13.931 6.011 5.423 1.00 85.06 102 ALA A O 1
ATOM 808 N N . GLN A 1 103 ? -13.731 4.011 4.387 1.00 84.44 103 GLN A N 1
ATOM 809 C CA . GLN A 1 103 ? -15.140 3.852 4.006 1.00 84.44 103 GLN A CA 1
ATOM 810 C C . GLN A 1 103 ? -16.008 3.307 5.147 1.00 84.44 103 GLN A C 1
ATOM 812 O O . GLN A 1 103 ? -17.132 3.767 5.326 1.00 84.44 103 GLN A O 1
ATOM 817 N N . ARG A 1 104 ? -15.493 2.362 5.947 1.00 85.12 104 ARG A N 1
ATOM 818 C CA . ARG A 1 104 ? -16.259 1.718 7.032 1.00 85.12 104 ARG A CA 1
ATOM 819 C C . ARG A 1 104 ? -16.631 2.664 8.175 1.00 85.12 104 ARG A C 1
ATOM 821 O O . ARG A 1 104 ? -17.628 2.440 8.849 1.00 85.12 104 ARG A O 1
ATOM 828 N N . ASN A 1 105 ? -15.842 3.720 8.396 1.00 77.50 105 ASN A N 1
ATOM 829 C CA . ASN A 1 105 ? -16.058 4.708 9.464 1.00 77.50 105 ASN A CA 1
ATOM 830 C C . ASN A 1 105 ? -16.249 4.074 10.865 1.00 77.50 105 ASN A C 1
ATOM 832 O O . ASN A 1 105 ? -17.002 4.567 11.709 1.00 77.50 105 ASN A O 1
ATOM 836 N N . GLU A 1 106 ? -15.563 2.957 11.106 1.00 87.12 106 GLU A N 1
ATOM 837 C CA . GLU A 1 106 ? -15.597 2.224 12.368 1.00 87.12 106 GLU A CA 1
ATOM 838 C C . GLU A 1 106 ? -14.592 2.805 13.370 1.00 87.12 106 GLU A C 1
ATOM 840 O O . GLU A 1 106 ? -13.601 3.444 13.014 1.00 87.12 106 GLU A O 1
ATOM 845 N N . LYS A 1 107 ? -14.845 2.576 14.662 1.00 86.38 107 LYS A N 1
ATOM 846 C CA . LYS A 1 107 ? -13.910 2.932 15.736 1.00 86.38 107 LYS A CA 1
ATOM 847 C C . LYS A 1 107 ? -13.035 1.731 16.084 1.00 86.38 107 LYS A C 1
ATOM 849 O O . LYS A 1 107 ? -13.521 0.607 16.093 1.00 86.38 107 LYS A O 1
ATOM 854 N N . GLY A 1 108 ? -11.797 1.992 16.496 1.00 91.94 108 GLY A N 1
ATOM 855 C CA . GLY A 1 108 ? -10.858 0.962 16.953 1.00 91.94 108 GLY A CA 1
ATOM 856 C C . GLY A 1 108 ? -9.735 0.694 15.951 1.00 91.94 108 GLY A C 1
ATOM 857 O O . GLY A 1 108 ? -9.520 1.476 15.027 1.00 91.94 108 GLY A O 1
ATOM 858 N N . LEU A 1 109 ? -8.985 -0.387 16.173 1.00 94.50 109 LEU A N 1
ATOM 859 C CA . LEU A 1 109 ? -7.889 -0.807 15.298 1.00 94.50 109 LEU A CA 1
ATOM 860 C C . LEU A 1 109 ? -8.455 -1.422 14.008 1.00 94.50 109 LEU A C 1
ATOM 862 O O . LEU A 1 109 ? -9.142 -2.435 14.075 1.00 94.50 109 LEU A O 1
ATOM 866 N N . GLN A 1 110 ? -8.146 -0.827 12.852 1.00 93.50 110 GLN A N 1
ATOM 867 C CA . GLN A 1 110 ? -8.621 -1.302 11.541 1.00 93.50 110 GLN A CA 1
ATOM 868 C C . GLN A 1 110 ? -7.508 -1.882 10.652 1.00 93.50 110 GLN A C 1
ATOM 870 O O . GLN A 1 110 ? -7.781 -2.738 9.816 1.00 93.50 110 GLN A O 1
ATOM 875 N N . VAL A 1 111 ? -6.259 -1.425 10.811 1.00 94.00 111 VAL A N 1
ATOM 876 C CA . VAL A 1 111 ? -5.096 -1.887 10.033 1.00 94.00 111 VAL A CA 1
ATOM 877 C C . VAL A 1 111 ? -3.889 -1.991 10.966 1.00 94.00 111 VAL A C 1
ATOM 879 O O . VAL A 1 111 ? -3.604 -1.047 11.701 1.00 94.00 111 VAL A O 1
ATOM 882 N N . LEU A 1 112 ? -3.179 -3.122 10.929 1.00 95.06 112 LEU A N 1
ATOM 883 C CA . LEU A 1 112 ? -1.931 -3.351 11.660 1.00 95.06 112 LEU A CA 1
ATOM 884 C C . LEU A 1 112 ? -0.804 -3.593 10.652 1.00 95.06 112 LEU A C 1
ATOM 886 O O . LEU A 1 112 ? -0.850 -4.555 9.891 1.00 95.06 112 LEU A O 1
ATOM 890 N N . TYR A 1 113 ? 0.194 -2.713 10.647 1.00 94.44 113 TYR A N 1
ATOM 891 C CA . TYR A 1 113 ? 1.391 -2.847 9.821 1.00 94.44 113 TYR A CA 1
ATOM 892 C C . TYR A 1 113 ? 2.567 -3.226 10.719 1.00 94.44 113 TYR A C 1
ATOM 894 O O . TYR A 1 113 ? 2.858 -2.513 11.679 1.00 94.44 113 TYR A O 1
ATOM 902 N N . LEU A 1 114 ? 3.212 -4.353 10.426 1.00 94.50 114 LEU A N 1
ATOM 903 C CA . LEU A 1 114 ? 4.330 -4.873 11.208 1.00 94.50 114 LEU A CA 1
ATOM 904 C C . LEU A 1 114 ? 5.631 -4.675 10.431 1.00 94.50 114 LEU A C 1
ATOM 906 O O . LEU A 1 114 ? 5.747 -5.102 9.282 1.00 94.50 114 LEU A O 1
ATOM 910 N N . THR A 1 115 ? 6.606 -4.039 11.072 1.00 91.56 115 THR A N 1
ATOM 911 C CA . THR A 1 115 ? 7.991 -3.953 10.600 1.00 91.56 115 THR A CA 1
ATOM 912 C C . THR A 1 115 ? 8.895 -4.663 11.602 1.00 91.56 115 THR A C 1
ATOM 914 O O . THR A 1 115 ? 8.605 -4.560 12.796 1.00 91.56 115 THR A O 1
ATOM 917 N N . PRO A 1 116 ? 9.941 -5.376 11.150 1.00 91.06 116 PRO A N 1
ATOM 918 C CA . PRO A 1 116 ? 10.950 -5.949 12.041 1.00 91.06 116 PRO A CA 1
ATOM 919 C C . PRO A 1 116 ? 11.604 -4.915 12.960 1.00 91.06 116 PRO A C 1
ATOM 921 O O . PRO A 1 116 ? 11.669 -3.728 12.556 1.00 91.06 116 PRO A O 1
#